Protein AF-A0A3D3F0Z9-F1 (afdb_monomer_lite)

Sequence (108 aa):
MKSVGEIMAIGRTFEETIQKGLRMVGLGMHGFVENKELQIENIDKALREPTDQRIFVVSKAFRKGYTVDQIHELTKIDKWFLEKLYNIIETAEALEKQAPGSLDFESG

Foldseek 3Di:
DPDPDADFADDPDPLRGQQVRQVPPPPPDNGLALRVPDDDPDLLVPLQDDDPCNSNSLSVCVVVPDDLVNSCVSHVDDSVVSVSSNVVSVVVVVVVPDDVPPDDPPPD

pLDDT: mean 91.51, std 8.81, range [50.34, 98.69]

Radius of gyration: 14.92 Å; chains: 1; bounding box: 33×29×43 Å

Secondary structure (DSSP, 8-state):
-----------SSHHHHHHHHHHHSSSS--SSS--TT---S-HHHHHHS--TTHHHHHHHHHHTT--HHHHHHHH---HHHHHHHHHHHHHHHHHHTSPTT-------

Structure (mmCIF, N/CA/C/O backbone):
data_AF-A0A3D3F0Z9-F1
#
_entry.id   AF-A0A3D3F0Z9-F1
#
loop_
_atom_site.group_PDB
_atom_site.id
_atom_site.type_symbol
_atom_site.label_atom_id
_atom_site.label_alt_id
_atom_site.label_comp_id
_atom_site.label_asym_id
_atom_site.label_entity_id
_atom_site.label_seq_id
_atom_site.pdbx_PDB_ins_code
_atom_site.Cartn_x
_atom_site.Cartn_y
_atom_site.Cartn_z
_atom_site.occupancy
_atom_site.B_iso_or_equiv
_atom_site.auth_seq_id
_atom_site.auth_comp_id
_atom_site.auth_asym_id
_atom_site.auth_atom_id
_atom_site.pdbx_PDB_model_num
ATOM 1 N N . MET A 1 1 ? -2.552 13.276 18.286 1.00 69.56 1 MET A N 1
ATOM 2 C CA . MET A 1 1 ? -1.663 12.967 17.144 1.00 69.56 1 MET A CA 1
ATOM 3 C C . MET A 1 1 ? -0.400 12.327 17.709 1.00 69.56 1 MET A C 1
ATOM 5 O O . MET A 1 1 ? 0.087 12.846 18.704 1.00 69.56 1 MET A O 1
ATOM 9 N N . LYS A 1 2 ? 0.056 11.182 17.176 1.00 88.56 2 LYS A N 1
ATOM 10 C CA . LYS A 1 2 ? 1.283 10.486 17.634 1.00 88.56 2 LYS A CA 1
ATOM 11 C C . LYS A 1 2 ? 2.453 10.587 16.638 1.00 88.56 2 LYS A C 1
ATOM 13 O O . LYS A 1 2 ? 3.538 10.117 16.950 1.00 88.56 2 LYS A O 1
ATOM 18 N N . SER A 1 3 ? 2.228 11.168 15.455 1.00 89.25 3 SER A N 1
ATOM 19 C CA . SER A 1 3 ? 3.285 11.357 14.458 1.00 89.25 3 SER A CA 1
ATOM 20 C C . SER A 1 3 ? 4.276 12.427 14.911 1.00 89.25 3 SER A C 1
ATOM 22 O O . SER A 1 3 ? 3.860 13.440 15.472 1.00 89.25 3 SER A O 1
ATOM 24 N N . VAL A 1 4 ? 5.562 12.204 14.640 1.00 91.50 4 VAL A N 1
ATOM 25 C CA . VAL A 1 4 ? 6.665 13.136 14.943 1.00 91.50 4 VAL A CA 1
ATOM 26 C C . VAL A 1 4 ? 7.182 13.877 13.705 1.00 91.50 4 VAL A C 1
ATOM 28 O O . VAL A 1 4 ? 8.040 14.745 13.827 1.00 91.50 4 VAL A O 1
ATOM 31 N N . GLY A 1 5 ? 6.666 13.551 12.518 1.00 91.00 5 GLY A N 1
ATOM 32 C CA . GLY A 1 5 ? 7.058 14.171 11.256 1.00 91.00 5 GLY A CA 1
ATOM 33 C C . GLY A 1 5 ? 6.203 13.694 10.086 1.00 91.00 5 GLY A C 1
ATOM 34 O O . GLY A 1 5 ? 5.314 12.854 10.241 1.00 91.00 5 GLY A O 1
ATOM 35 N N . GLU A 1 6 ? 6.480 14.240 8.909 1.00 93.94 6 GLU A N 1
ATOM 36 C CA . GLU A 1 6 ? 5.821 13.878 7.659 1.00 93.94 6 GLU A CA 1
ATOM 37 C C . GLU A 1 6 ? 6.816 13.924 6.498 1.00 93.94 6 GLU A C 1
ATOM 39 O O . GLU A 1 6 ? 7.866 14.563 6.579 1.00 93.94 6 GLU A O 1
ATOM 44 N N . ILE A 1 7 ? 6.484 13.216 5.422 1.00 94.38 7 ILE A N 1
ATOM 45 C CA . ILE A 1 7 ? 7.233 13.238 4.168 1.00 94.38 7 ILE A CA 1
ATOM 46 C C . ILE A 1 7 ? 6.308 13.684 3.045 1.00 94.38 7 ILE A C 1
ATOM 48 O O . ILE A 1 7 ? 5.088 13.550 3.135 1.00 94.38 7 ILE A O 1
ATOM 52 N N . MET A 1 8 ? 6.895 14.168 1.957 1.00 96.38 8 MET A N 1
ATOM 53 C CA . MET A 1 8 ? 6.171 14.467 0.730 1.00 96.38 8 MET A CA 1
ATOM 54 C C . MET A 1 8 ? 6.913 13.845 -0.448 1.00 96.38 8 MET A C 1
ATOM 56 O O . MET A 1 8 ? 8.130 13.972 -0.570 1.00 96.38 8 MET A O 1
ATOM 60 N N . ALA A 1 9 ? 6.172 13.168 -1.321 1.00 97.19 9 ALA A N 1
ATOM 61 C CA . ALA A 1 9 ? 6.674 12.633 -2.577 1.00 97.19 9 ALA A CA 1
ATOM 62 C C . ALA A 1 9 ? 5.954 13.303 -3.748 1.00 97.19 9 ALA A C 1
ATOM 64 O O . ALA A 1 9 ? 4.778 13.642 -3.649 1.00 97.19 9 ALA A O 1
ATOM 65 N N . ILE A 1 10 ? 6.660 13.461 -4.865 1.00 97.81 10 ILE A N 1
ATOM 66 C CA . ILE A 1 10 ? 6.117 13.991 -6.119 1.00 97.81 10 ILE A CA 1
ATOM 67 C C . ILE A 1 10 ? 6.349 12.947 -7.212 1.00 97.81 10 ILE A C 1
ATOM 69 O O . ILE A 1 10 ? 7.455 12.407 -7.318 1.00 97.81 10 ILE A O 1
ATOM 73 N N . GLY A 1 11 ? 5.325 12.688 -8.017 1.00 97.31 11 GLY A N 1
ATOM 74 C CA . GLY A 1 11 ? 5.352 11.790 -9.168 1.00 97.31 11 GLY A CA 1
ATOM 75 C C . GLY A 1 11 ? 4.224 12.131 -10.141 1.00 97.31 11 GLY A C 1
ATOM 76 O O . GLY A 1 11 ? 3.309 12.888 -9.811 1.00 97.31 11 GLY A O 1
ATOM 77 N N . ARG A 1 12 ? 4.297 11.593 -11.359 1.00 98.06 12 ARG A N 1
ATOM 78 C CA . ARG A 1 12 ? 3.268 11.770 -12.400 1.00 98.06 12 ARG A CA 1
ATOM 79 C C . ARG A 1 12 ? 2.116 10.778 -12.258 1.00 98.06 12 ARG A C 1
ATOM 81 O O . ARG A 1 12 ? 1.071 10.974 -12.870 1.00 98.06 12 ARG A O 1
ATOM 88 N N . THR A 1 13 ? 2.310 9.728 -11.462 1.00 97.88 13 THR A N 1
ATOM 89 C CA . THR A 1 13 ? 1.293 8.725 -11.127 1.00 97.88 13 THR A CA 1
ATOM 90 C C . THR A 1 13 ? 1.206 8.528 -9.616 1.00 97.88 13 THR A C 1
ATOM 92 O O . THR A 1 13 ? 2.128 8.876 -8.864 1.00 97.88 13 THR A O 1
ATOM 95 N N . PHE A 1 14 ? 0.085 7.970 -9.155 1.00 98.12 14 PHE A N 1
ATOM 96 C CA . PHE A 1 14 ? -0.083 7.634 -7.744 1.00 98.12 14 PHE A CA 1
ATOM 97 C C . PHE A 1 14 ? 0.898 6.535 -7.331 1.00 98.12 14 PHE A C 1
ATOM 99 O O . PHE A 1 14 ? 1.562 6.669 -6.306 1.00 98.12 14 PHE A O 1
ATOM 106 N N . GLU A 1 15 ? 1.034 5.49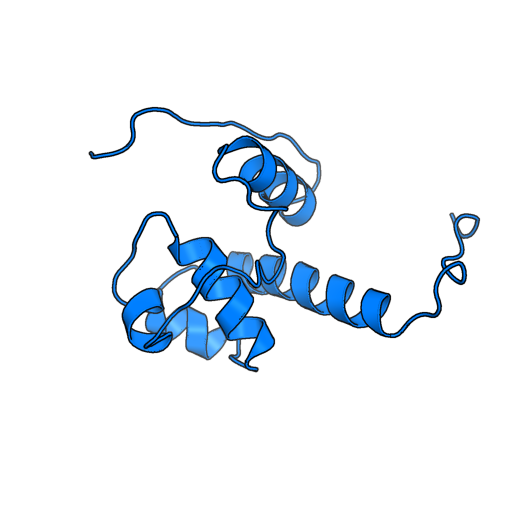5 -8.153 1.00 97.94 15 GLU A N 1
ATOM 107 C CA . GLU A 1 15 ? 1.899 4.340 -7.922 1.00 97.94 15 GLU A CA 1
ATOM 108 C C . GLU A 1 15 ? 3.370 4.760 -7.759 1.00 97.94 15 GLU A C 1
ATOM 110 O O . GLU A 1 15 ? 4.047 4.328 -6.825 1.00 97.94 15 GLU A O 1
ATOM 115 N N . GLU A 1 16 ? 3.856 5.676 -8.603 1.00 97.69 16 GLU A N 1
ATOM 116 C CA . GLU A 1 16 ? 5.189 6.273 -8.459 1.00 97.69 16 GLU A CA 1
ATOM 117 C C . GLU A 1 16 ? 5.324 7.025 -7.127 1.00 97.69 16 GLU A C 1
ATOM 119 O O . GLU A 1 16 ? 6.283 6.831 -6.370 1.00 97.69 16 GLU A O 1
ATOM 124 N N . THR A 1 17 ? 4.350 7.889 -6.836 1.00 97.44 17 THR A N 1
ATOM 125 C CA . THR A 1 17 ? 4.385 8.788 -5.681 1.00 97.44 17 THR A CA 1
ATOM 126 C C . THR A 1 17 ? 4.347 8.012 -4.368 1.00 97.44 17 THR A C 1
ATOM 128 O O . THR A 1 17 ? 5.167 8.268 -3.484 1.00 97.44 17 THR A O 1
ATOM 131 N N . ILE A 1 18 ? 3.454 7.026 -4.243 1.00 96.44 18 ILE A N 1
ATOM 132 C CA . ILE A 1 18 ? 3.302 6.238 -3.016 1.00 96.44 18 ILE A CA 1
ATOM 133 C C . ILE A 1 18 ? 4.534 5.371 -2.754 1.00 96.44 18 ILE A C 1
ATOM 135 O O . ILE A 1 18 ? 5.012 5.311 -1.622 1.00 96.44 18 ILE A O 1
ATOM 139 N N . GLN A 1 19 ? 5.121 4.771 -3.795 1.00 95.94 19 GLN A N 1
ATOM 140 C CA . GLN A 1 19 ? 6.346 3.987 -3.653 1.00 95.94 19 GLN A CA 1
ATOM 14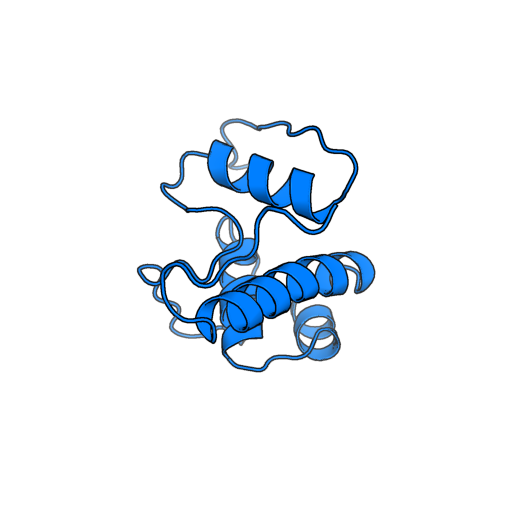1 C C . GLN A 1 19 ? 7.537 4.846 -3.212 1.00 95.94 19 GLN A C 1
ATOM 143 O O . GLN A 1 19 ? 8.302 4.428 -2.340 1.00 95.94 19 GLN A O 1
ATOM 148 N N . LYS A 1 20 ? 7.689 6.055 -3.770 1.00 95.50 20 LYS A N 1
ATOM 149 C CA . LYS A 1 20 ? 8.706 7.018 -3.313 1.00 95.50 20 LYS A CA 1
ATOM 150 C C . LYS A 1 20 ? 8.459 7.428 -1.865 1.00 95.50 20 LYS A C 1
ATOM 152 O O . LYS A 1 20 ? 9.386 7.373 -1.063 1.00 95.50 20 LYS A O 1
ATOM 157 N N . GLY A 1 21 ? 7.220 7.789 -1.532 1.00 95.38 21 GLY A N 1
ATOM 158 C CA . GLY A 1 21 ? 6.826 8.208 -0.188 1.00 95.38 21 GLY A CA 1
ATOM 159 C C . GLY A 1 21 ? 7.162 7.161 0.866 1.00 95.38 21 GLY A C 1
ATOM 160 O O . GLY A 1 21 ? 7.870 7.466 1.819 1.00 95.38 21 GLY A O 1
ATOM 161 N N . LEU A 1 22 ? 6.749 5.909 0.647 1.00 93.88 22 LEU A N 1
ATOM 162 C CA . LEU A 1 22 ? 6.980 4.806 1.585 1.00 93.88 22 LEU A CA 1
ATOM 163 C C . LEU A 1 22 ? 8.467 4.524 1.837 1.00 93.88 22 LEU A C 1
ATOM 165 O O . LEU A 1 22 ? 8.837 4.211 2.966 1.00 93.88 22 LEU A O 1
ATOM 169 N N . ARG A 1 23 ? 9.330 4.692 0.826 1.00 92.88 23 ARG A N 1
ATOM 170 C CA . ARG A 1 23 ? 10.789 4.565 0.995 1.00 92.88 23 ARG A CA 1
ATOM 171 C C . ARG A 1 23 ? 11.408 5.706 1.811 1.00 92.88 23 ARG A C 1
ATOM 173 O O . ARG A 1 23 ? 12.475 5.520 2.384 1.00 92.88 23 ARG A O 1
ATOM 180 N N . MET A 1 24 ? 10.754 6.867 1.888 1.00 92.69 24 MET A N 1
ATOM 181 C CA . MET A 1 24 ? 11.240 8.030 2.642 1.00 92.69 24 MET A CA 1
ATOM 182 C C . MET A 1 24 ? 10.812 8.036 4.116 1.00 92.69 24 MET A C 1
ATOM 184 O O . MET A 1 24 ? 11.389 8.785 4.895 1.00 92.69 24 MET A O 1
ATOM 188 N N . VAL A 1 25 ? 9.847 7.201 4.528 1.00 86.00 25 VAL A N 1
ATOM 189 C CA . VAL A 1 25 ? 9.311 7.193 5.912 1.00 86.00 25 VAL A CA 1
ATOM 190 C C . VAL A 1 25 ? 10.362 6.764 6.953 1.00 86.00 25 VAL A C 1
ATOM 192 O O . VAL A 1 25 ? 10.182 6.996 8.143 1.00 86.00 25 VAL A O 1
ATOM 195 N N . GLY A 1 26 ? 11.477 6.153 6.535 1.00 78.44 26 GLY A N 1
ATOM 196 C CA . GLY A 1 26 ? 12.575 5.791 7.441 1.00 78.44 26 GLY A CA 1
ATOM 197 C C . GLY A 1 26 ? 12.324 4.534 8.283 1.00 78.44 26 GLY A C 1
ATOM 198 O O . GLY A 1 26 ? 13.073 4.263 9.213 1.00 78.44 26 GLY A O 1
ATOM 199 N N . LEU A 1 27 ? 11.306 3.737 7.943 1.00 79.25 27 LEU A N 1
ATOM 200 C CA . LEU A 1 27 ? 10.949 2.492 8.641 1.00 79.25 27 LEU A CA 1
ATOM 201 C C . LEU A 1 27 ? 11.744 1.259 8.166 1.00 79.25 27 LEU A C 1
ATOM 203 O O . LEU A 1 27 ? 11.386 0.138 8.506 1.00 79.25 27 LEU A O 1
ATOM 207 N N . GLY A 1 28 ? 12.768 1.440 7.324 1.00 79.06 28 GLY A N 1
ATOM 208 C CA . GLY A 1 28 ? 13.509 0.330 6.703 1.00 79.06 28 GLY A CA 1
ATOM 209 C C . GLY A 1 28 ? 12.720 -0.444 5.635 1.00 79.06 28 GLY A C 1
ATOM 210 O O . GLY A 1 28 ? 13.194 -1.455 5.134 1.00 79.06 28 GLY A O 1
ATOM 211 N N . MET A 1 29 ? 11.528 0.032 5.266 1.00 82.69 29 MET A N 1
ATOM 212 C CA . MET A 1 29 ? 10.636 -0.639 4.319 1.00 82.69 29 MET A CA 1
ATOM 213 C C . MET A 1 29 ? 10.994 -0.284 2.873 1.00 82.69 29 MET A C 1
ATOM 215 O O . MET A 1 29 ? 11.230 0.880 2.540 1.00 82.69 29 MET A O 1
ATOM 219 N N . HIS A 1 30 ? 10.947 -1.264 1.972 1.00 86.56 30 HIS A N 1
ATOM 220 C CA . HIS A 1 30 ? 11.360 -1.094 0.571 1.00 86.56 30 HIS A CA 1
ATOM 221 C C . HIS A 1 30 ? 10.231 -0.599 -0.355 1.00 86.56 30 HIS A C 1
ATOM 223 O O . HIS A 1 30 ? 10.199 -0.900 -1.546 1.00 86.56 30 HIS A O 1
ATOM 229 N N . GLY A 1 31 ? 9.307 0.201 0.180 1.00 90.19 31 GLY A N 1
ATOM 230 C CA . GLY A 1 31 ? 8.111 0.668 -0.524 1.00 90.19 31 GLY A CA 1
ATOM 231 C C . GLY A 1 31 ? 6.894 -0.232 -0.290 1.00 90.19 31 GLY A C 1
ATOM 232 O O . GLY A 1 31 ? 6.799 -0.917 0.732 1.00 90.19 31 GLY A O 1
ATOM 233 N N . PHE A 1 32 ? 5.958 -0.229 -1.244 1.00 93.19 32 PHE A N 1
ATOM 234 C CA . PHE A 1 32 ? 4.764 -1.085 -1.217 1.00 93.19 32 PHE A CA 1
ATOM 235 C C . PHE A 1 32 ? 5.083 -2.484 -1.763 1.00 93.19 32 PHE A C 1
ATOM 237 O O . PHE A 1 32 ? 4.504 -2.961 -2.731 1.00 93.19 32 PHE A O 1
ATOM 244 N N . VAL A 1 33 ? 6.065 -3.123 -1.143 1.00 79.25 33 VAL A N 1
ATOM 245 C CA . VAL A 1 33 ? 6.457 -4.507 -1.409 1.00 79.25 33 VAL A CA 1
ATOM 246 C C . VAL A 1 33 ? 6.083 -5.342 -0.187 1.00 79.25 33 VAL A C 1
ATOM 248 O O . VAL A 1 33 ? 5.852 -4.797 0.895 1.00 79.25 33 VAL A O 1
ATOM 251 N N . GLU A 1 34 ? 5.932 -6.653 -0.334 1.00 76.94 34 GLU A N 1
ATOM 252 C CA . GLU A 1 34 ? 5.506 -7.550 0.749 1.00 76.94 34 GLU A CA 1
ATOM 253 C C . GLU A 1 34 ? 6.602 -7.717 1.821 1.00 76.94 34 GLU A C 1
ATOM 255 O O . GLU A 1 34 ? 7.155 -8.799 1.973 1.00 76.94 34 GLU A O 1
ATOM 260 N N . ASN A 1 35 ? 6.953 -6.646 2.548 1.00 79.19 35 ASN A N 1
ATOM 261 C CA . ASN A 1 35 ? 8.049 -6.580 3.522 1.00 79.19 35 ASN A CA 1
ATOM 262 C C . ASN A 1 35 ? 8.017 -7.803 4.464 1.00 79.19 35 ASN A C 1
ATOM 264 O O . ASN A 1 35 ? 7.231 -7.865 5.415 1.00 79.19 35 ASN A O 1
ATOM 268 N N . LYS A 1 36 ? 8.833 -8.820 4.145 1.00 76.50 36 LYS A N 1
ATOM 269 C CA . LYS A 1 36 ? 8.665 -10.198 4.642 1.00 76.50 36 LYS A CA 1
ATOM 270 C C . LYS A 1 36 ? 8.882 -10.308 6.147 1.00 76.50 36 LYS A C 1
ATOM 272 O O . LYS A 1 36 ? 8.256 -11.143 6.791 1.00 76.50 36 LYS A O 1
ATOM 277 N N . GLU A 1 37 ? 9.695 -9.414 6.694 1.00 80.06 37 GLU A N 1
ATOM 278 C CA . GLU A 1 37 ? 10.021 -9.338 8.117 1.00 80.06 37 GLU A CA 1
ATOM 279 C C . GLU A 1 37 ? 8.831 -8.912 8.986 1.00 80.06 37 GLU A C 1
ATOM 281 O O . GLU A 1 37 ? 8.770 -9.268 10.161 1.00 80.06 37 GLU A O 1
ATOM 286 N N . LEU A 1 38 ? 7.842 -8.217 8.413 1.00 82.44 38 LEU A N 1
ATOM 287 C CA . LEU A 1 38 ? 6.649 -7.805 9.143 1.00 82.44 38 LEU A CA 1
ATOM 288 C C . LEU A 1 38 ? 5.758 -9.026 9.440 1.00 82.44 38 LEU A C 1
ATOM 290 O O . LEU A 1 38 ? 5.102 -9.575 8.552 1.00 82.44 38 LEU A O 1
ATOM 294 N N . GLN A 1 39 ? 5.716 -9.457 10.698 1.00 85.88 39 GLN A N 1
ATOM 295 C CA . GLN A 1 39 ? 4.845 -10.544 11.149 1.00 85.88 39 GLN A CA 1
ATOM 296 C C . GLN A 1 39 ? 3.488 -9.984 11.580 1.00 85.88 39 GLN A C 1
ATOM 298 O O . GLN A 1 39 ? 3.419 -9.060 12.385 1.00 85.88 39 GLN A O 1
ATOM 303 N N . ILE A 1 40 ? 2.403 -10.536 11.032 1.00 87.62 40 ILE A N 1
ATOM 304 C CA . ILE A 1 40 ? 1.032 -10.114 11.343 1.00 87.62 40 ILE A CA 1
ATOM 305 C C . ILE A 1 40 ? 0.231 -11.356 11.711 1.00 87.62 40 ILE A C 1
ATOM 307 O O . ILE A 1 40 ? -0.066 -12.180 10.845 1.00 87.62 40 ILE A O 1
ATOM 311 N N . GLU A 1 41 ? -0.133 -11.472 12.986 1.00 88.12 41 GLU A N 1
ATOM 312 C CA . GLU A 1 41 ? -0.910 -12.607 13.496 1.00 88.12 41 GLU A CA 1
ATOM 313 C C . GLU A 1 41 ? -2.327 -12.644 12.910 1.00 88.12 41 GLU A C 1
ATOM 315 O O . GLU A 1 41 ? -2.808 -13.698 12.501 1.00 88.12 41 GLU A O 1
ATOM 320 N N . ASN A 1 42 ? -2.992 -11.486 12.831 1.00 94.56 42 ASN A N 1
ATOM 321 C CA . ASN A 1 42 ? -4.359 -11.366 12.329 1.00 94.56 42 ASN A CA 1
ATOM 322 C C . ASN A 1 42 ? -4.495 -10.175 11.367 1.00 94.56 42 ASN A C 1
ATOM 324 O O . ASN A 1 42 ? -4.557 -9.020 11.792 1.00 94.56 42 ASN A O 1
ATOM 328 N N . ILE A 1 43 ? -4.545 -10.474 10.066 1.00 95.44 43 ILE A N 1
ATOM 329 C CA . ILE A 1 43 ? -4.626 -9.468 8.996 1.00 95.44 43 ILE A CA 1
ATOM 330 C C . ILE A 1 43 ? -5.949 -8.706 9.049 1.00 95.44 43 ILE A C 1
ATOM 332 O O . ILE A 1 43 ? -5.926 -7.482 8.999 1.00 95.44 43 ILE A O 1
ATOM 336 N N . ASP A 1 44 ? -7.085 -9.384 9.218 1.00 97.06 44 ASP A N 1
ATOM 337 C CA . ASP A 1 44 ? -8.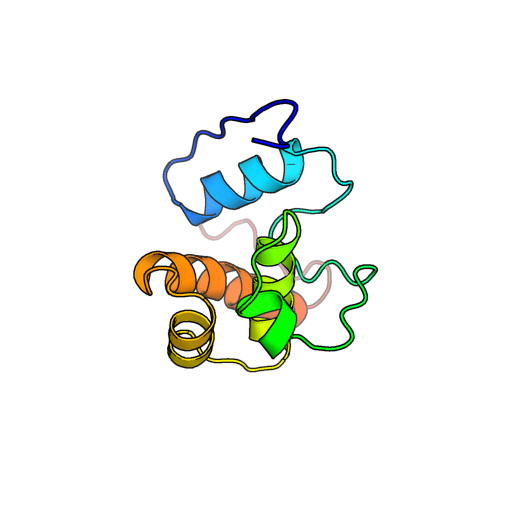399 -8.732 9.270 1.00 97.06 44 ASP A CA 1
ATOM 338 C C . ASP A 1 44 ? -8.478 -7.707 10.400 1.00 97.06 44 ASP A C 1
ATOM 340 O O . ASP A 1 44 ? -8.940 -6.581 10.196 1.00 97.06 44 ASP A O 1
ATOM 344 N N . LYS A 1 45 ? -7.989 -8.079 11.589 1.00 96.81 45 LYS A N 1
ATOM 345 C CA . LYS A 1 45 ? -7.917 -7.166 12.732 1.00 96.81 45 LYS A CA 1
ATOM 346 C C . LYS A 1 45 ? -7.007 -5.980 12.420 1.00 96.81 45 LYS A C 1
ATOM 348 O O . LYS A 1 45 ? -7.425 -4.846 12.614 1.00 96.81 45 LYS A O 1
ATOM 353 N N . ALA A 1 46 ? -5.810 -6.226 11.889 1.00 96.38 46 ALA A N 1
ATOM 354 C CA . ALA A 1 46 ? -4.855 -5.171 11.547 1.00 96.38 46 ALA A CA 1
ATOM 355 C C . ALA A 1 46 ? -5.342 -4.248 10.407 1.00 96.38 46 ALA A C 1
ATOM 357 O O . ALA A 1 46 ? -4.960 -3.080 10.338 1.00 96.38 46 ALA A O 1
ATOM 358 N N . LEU A 1 47 ? -6.212 -4.740 9.518 1.00 97.44 47 LEU A N 1
ATOM 359 C CA . LEU A 1 47 ? -6.884 -3.923 8.508 1.00 97.44 47 LEU A CA 1
ATOM 360 C C . LEU A 1 47 ? -8.006 -3.073 9.121 1.00 97.44 47 LEU A C 1
ATOM 362 O O . LEU A 1 47 ? -8.135 -1.905 8.748 1.00 97.44 47 LEU A O 1
ATOM 366 N N . ARG A 1 48 ? -8.784 -3.614 10.070 1.00 97.50 48 ARG A N 1
ATOM 367 C CA . ARG A 1 48 ? -9.871 -2.892 10.764 1.00 97.50 48 ARG A CA 1
ATOM 368 C C . ARG A 1 48 ? -9.372 -1.862 11.775 1.00 97.50 48 ARG A C 1
ATOM 370 O O . ARG A 1 48 ? -9.966 -0.794 11.885 1.00 97.50 48 ARG A O 1
ATOM 377 N N . GLU A 1 49 ? -8.300 -2.172 12.495 1.00 95.88 49 GLU A N 1
ATOM 378 C CA . GLU A 1 49 ? -7.711 -1.336 13.545 1.00 95.88 49 GLU A CA 1
ATOM 379 C C . GLU A 1 49 ? -6.464 -0.621 12.993 1.00 95.88 49 GLU A C 1
ATOM 381 O O . GLU A 1 49 ? -5.375 -1.197 12.988 1.00 95.88 49 GLU A O 1
ATOM 386 N N . PRO A 1 50 ? -6.592 0.618 12.474 1.00 93.69 50 PRO A N 1
ATOM 387 C CA . PRO A 1 50 ? -5.502 1.280 11.768 1.00 93.69 50 PRO A CA 1
ATOM 388 C C . PRO A 1 50 ? -4.318 1.601 12.691 1.00 93.69 50 PRO A C 1
ATOM 390 O O . PRO A 1 50 ? -4.458 2.321 13.680 1.00 93.69 50 PRO A O 1
ATOM 393 N N . T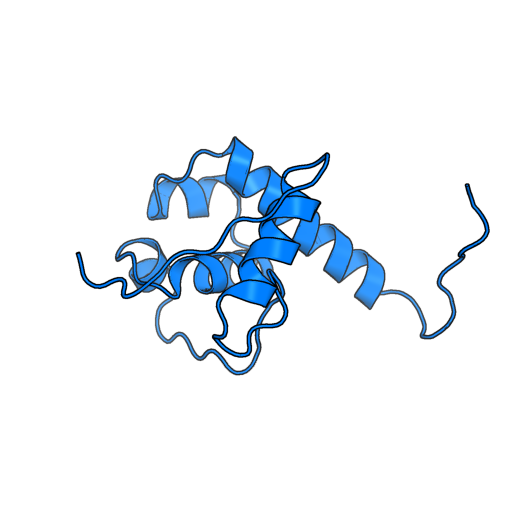HR A 1 51 ? -3.132 1.137 12.297 1.00 92.69 51 THR A N 1
ATOM 394 C CA . THR A 1 51 ? -1.832 1.533 12.859 1.00 92.69 51 THR A CA 1
ATOM 395 C C . THR A 1 51 ? -0.974 2.231 11.798 1.00 92.69 51 THR A C 1
ATOM 397 O O . THR A 1 51 ? -1.331 2.285 10.619 1.00 92.69 51 THR A O 1
ATOM 400 N N . ASP A 1 52 ? 0.184 2.746 12.199 1.00 90.00 52 ASP A N 1
ATOM 401 C CA . ASP A 1 52 ? 1.226 3.269 11.304 1.00 90.00 52 ASP A CA 1
ATOM 402 C C . ASP A 1 52 ? 1.751 2.222 10.302 1.00 90.00 52 ASP A C 1
ATOM 404 O O . ASP A 1 52 ? 2.249 2.573 9.234 1.00 90.00 52 ASP A O 1
ATOM 408 N N . GLN A 1 53 ? 1.562 0.932 10.590 1.00 90.25 53 GLN A N 1
ATOM 409 C CA . GLN A 1 53 ? 1.947 -0.168 9.707 1.00 90.25 53 GLN A CA 1
ATOM 410 C C . GLN A 1 53 ? 0.843 -0.608 8.734 1.00 90.25 53 GLN A C 1
ATOM 412 O O . GLN A 1 53 ? 1.102 -1.446 7.869 1.00 90.25 53 GLN A O 1
ATOM 417 N N . ARG A 1 54 ? -0.381 -0.060 8.831 1.00 94.69 54 ARG A N 1
ATOM 418 C CA . ARG A 1 54 ? -1.565 -0.537 8.084 1.00 94.69 54 ARG A CA 1
ATOM 419 C C . ARG A 1 54 ? -1.332 -0.638 6.578 1.00 94.69 54 ARG A C 1
ATOM 421 O O . ARG A 1 54 ? -1.790 -1.587 5.955 1.00 94.69 54 ARG A O 1
ATOM 428 N N . ILE A 1 55 ? -0.595 0.300 5.986 1.00 94.69 55 ILE A N 1
ATOM 429 C CA . ILE A 1 55 ? -0.293 0.266 4.549 1.00 94.69 55 ILE A CA 1
ATOM 430 C C . ILE A 1 55 ? 0.489 -0.999 4.149 1.00 94.69 55 ILE A C 1
ATOM 432 O O . ILE A 1 55 ? 0.227 -1.582 3.105 1.00 94.69 55 ILE A O 1
ATOM 436 N N . PHE A 1 56 ? 1.378 -1.499 5.004 1.00 93.31 56 PHE A N 1
ATOM 437 C CA . PHE A 1 56 ? 2.119 -2.742 4.762 1.00 93.31 56 PHE A CA 1
ATOM 438 C C . PHE A 1 56 ? 1.286 -3.994 5.076 1.00 93.31 56 PHE A C 1
ATOM 440 O O . PHE A 1 56 ? 1.513 -5.059 4.505 1.00 93.31 56 PHE A O 1
ATOM 447 N N . VAL A 1 57 ? 0.284 -3.873 5.951 1.00 95.25 57 VAL A N 1
ATOM 448 C CA . VAL A 1 57 ? -0.736 -4.917 6.143 1.00 95.25 57 VAL A CA 1
ATOM 449 C C . VAL A 1 57 ? -1.542 -5.098 4.853 1.00 95.25 57 VAL A C 1
ATOM 451 O O . VAL A 1 57 ? -1.796 -6.230 4.453 1.00 95.25 57 VAL A O 1
ATOM 454 N N . VAL A 1 58 ? -1.895 -4.000 4.173 1.00 97.12 58 VAL A N 1
ATOM 455 C CA . VAL A 1 58 ? -2.619 -4.037 2.890 1.00 97.12 58 VAL A CA 1
ATOM 456 C C . VAL A 1 58 ? -1.812 -4.782 1.820 1.00 97.12 58 VAL A C 1
ATOM 458 O O . VAL A 1 58 ? -2.374 -5.645 1.149 1.00 97.12 58 VAL A O 1
ATOM 461 N N . SER A 1 59 ? -0.501 -4.534 1.691 1.00 95.44 59 SER A N 1
ATOM 462 C CA . SER A 1 59 ? 0.325 -5.268 0.713 1.00 95.44 59 SER A CA 1
ATOM 463 C C . SER A 1 59 ? 0.369 -6.775 0.998 1.00 95.44 59 SER A C 1
ATOM 465 O O . SER A 1 59 ? 0.242 -7.579 0.074 1.00 95.44 59 SER A O 1
ATOM 467 N N . LYS A 1 60 ? 0.457 -7.177 2.274 1.00 94.31 60 LYS A N 1
ATOM 468 C CA . LYS A 1 60 ? 0.360 -8.591 2.681 1.00 94.31 60 LYS A CA 1
ATOM 469 C C . LYS A 1 60 ? -1.018 -9.193 2.427 1.00 94.31 60 LYS A C 1
ATOM 471 O O . LYS A 1 60 ? -1.096 -10.354 2.040 1.00 94.31 60 LYS A O 1
ATOM 476 N N . ALA A 1 61 ? -2.095 -8.439 2.637 1.00 96.44 61 ALA A N 1
ATOM 477 C CA . ALA A 1 61 ? -3.449 -8.911 2.363 1.00 96.44 61 ALA A CA 1
ATOM 478 C C . ALA A 1 61 ? -3.625 -9.240 0.874 1.00 96.44 61 ALA A C 1
ATOM 480 O O . ALA A 1 61 ? -4.077 -10.337 0.547 1.00 96.44 61 ALA A O 1
ATOM 481 N N . PHE A 1 62 ? -3.177 -8.353 -0.021 1.00 97.25 62 PHE A N 1
ATOM 482 C CA . PHE A 1 62 ? -3.194 -8.617 -1.463 1.00 97.25 62 PHE A CA 1
ATOM 483 C C . PHE A 1 62 ? -2.402 -9.876 -1.835 1.00 97.25 62 PHE A C 1
ATOM 485 O O . PHE A 1 62 ? -2.930 -10.738 -2.530 1.00 97.25 62 PHE A O 1
ATOM 492 N N . ARG A 1 63 ? -1.186 -10.050 -1.299 1.00 93.62 63 ARG A N 1
ATOM 493 C CA . ARG A 1 63 ? -0.362 -11.255 -1.533 1.00 93.62 63 ARG A CA 1
ATOM 494 C C . ARG A 1 63 ? -0.972 -12.542 -0.972 1.00 93.62 63 ARG A C 1
ATOM 496 O O . ARG A 1 63 ? -0.679 -13.627 -1.462 1.00 93.62 63 ARG A O 1
ATOM 503 N N . LYS A 1 64 ? -1.855 -12.438 0.027 1.00 94.06 64 LYS A N 1
ATOM 504 C CA . LYS A 1 64 ? -2.678 -13.557 0.517 1.00 94.06 64 LYS A CA 1
ATOM 505 C C . LYS A 1 64 ? -3.982 -13.757 -0.266 1.00 94.06 64 LYS A C 1
ATOM 507 O O . LYS A 1 64 ? -4.808 -14.565 0.150 1.00 94.06 64 LYS A O 1
ATOM 512 N N . GLY A 1 65 ? -4.175 -13.047 -1.377 1.00 96.06 65 GLY A N 1
ATOM 513 C CA . GLY A 1 65 ? -5.323 -13.205 -2.270 1.00 96.06 65 GLY A CA 1
ATOM 514 C C . GLY A 1 65 ? -6.568 -12.417 -1.865 1.00 96.06 65 GLY A C 1
ATOM 515 O O . GLY A 1 65 ? -7.655 -12.723 -2.350 1.00 96.06 65 GLY A O 1
ATOM 516 N N . TYR A 1 66 ? -6.451 -11.421 -0.980 1.00 98.25 66 TYR A N 1
ATOM 517 C CA . TYR A 1 66 ? -7.582 -10.543 -0.678 1.00 98.25 66 TYR A CA 1
ATOM 518 C C . TYR A 1 66 ? -7.894 -9.668 -1.891 1.00 98.25 66 TYR A C 1
ATOM 520 O O . TYR A 1 66 ? -7.000 -9.104 -2.518 1.00 98.25 66 TYR A O 1
ATOM 528 N N . THR A 1 67 ? -9.180 -9.508 -2.172 1.00 98.44 67 THR A N 1
ATOM 529 C CA . THR A 1 67 ? -9.674 -8.603 -3.212 1.00 98.44 67 THR A CA 1
ATOM 530 C C . THR A 1 67 ? -9.695 -7.152 -2.731 1.00 98.44 67 THR A C 1
ATOM 532 O O . THR A 1 67 ? -9.759 -6.868 -1.527 1.00 98.44 67 THR A O 1
ATOM 535 N N . VAL A 1 68 ? -9.721 -6.220 -3.688 1.00 98.62 68 VAL A N 1
ATOM 536 C CA . VAL A 1 68 ? -9.944 -4.789 -3.429 1.00 98.62 68 VAL A CA 1
ATOM 537 C C . VAL A 1 68 ? -11.218 -4.566 -2.613 1.00 98.62 68 VAL A C 1
ATOM 539 O O . VAL A 1 68 ? -11.197 -3.800 -1.652 1.00 98.62 68 VAL A O 1
ATOM 542 N N . ASP A 1 69 ? -12.300 -5.282 -2.922 1.00 98.69 69 ASP A N 1
ATOM 543 C CA . ASP A 1 69 ? -13.572 -5.168 -2.205 1.00 98.69 69 ASP A CA 1
ATOM 544 C C . ASP A 1 69 ? -13.476 -5.620 -0.745 1.00 98.69 69 ASP A C 1
ATOM 546 O O . ASP A 1 69 ? -13.973 -4.933 0.149 1.00 98.69 69 ASP A O 1
ATOM 550 N N . GLN A 1 70 ? -12.800 -6.741 -0.477 1.00 98.56 70 GLN A N 1
ATOM 551 C CA . GLN A 1 70 ? -12.596 -7.223 0.892 1.00 98.56 70 GLN A CA 1
ATOM 552 C C . GLN A 1 70 ? -11.768 -6.231 1.713 1.00 98.56 70 GLN A C 1
ATOM 554 O O . GLN A 1 70 ? -12.123 -5.916 2.850 1.00 98.56 70 GLN A O 1
ATOM 559 N N . ILE A 1 71 ? -10.682 -5.701 1.142 1.00 98.56 71 ILE A N 1
ATOM 560 C CA . ILE A 1 71 ? -9.842 -4.718 1.835 1.00 98.56 71 ILE A CA 1
ATOM 561 C C . ILE A 1 71 ? -10.598 -3.403 2.016 1.00 98.56 71 ILE A C 1
ATOM 563 O O . ILE A 1 71 ? -10.521 -2.815 3.095 1.00 98.56 71 ILE A O 1
ATOM 567 N N . HIS A 1 72 ? -11.359 -2.951 1.019 1.00 98.62 72 HIS A N 1
ATOM 568 C CA . HIS A 1 72 ? -12.236 -1.791 1.155 1.00 98.62 72 HIS A CA 1
ATOM 569 C C . HIS A 1 72 ? -13.204 -1.986 2.318 1.00 98.62 72 HIS A C 1
ATOM 571 O O . HIS A 1 72 ? -13.352 -1.093 3.146 1.00 98.62 72 HIS A O 1
ATOM 577 N N . GLU A 1 73 ? -13.809 -3.163 2.446 1.00 98.62 73 GLU A N 1
ATOM 578 C CA . GLU A 1 73 ? -14.806 -3.378 3.485 1.00 98.62 73 GLU A CA 1
ATOM 579 C C . GLU A 1 73 ? -14.211 -3.406 4.894 1.00 98.62 73 GLU A C 1
ATOM 581 O O . GLU A 1 73 ? -14.804 -2.875 5.835 1.00 98.62 73 GLU A O 1
ATOM 586 N N . LEU A 1 74 ? -12.996 -3.937 5.031 1.00 98.31 74 LEU A N 1
ATOM 587 C CA . LEU A 1 74 ? -12.257 -3.930 6.290 1.00 98.31 74 LEU A CA 1
ATOM 588 C C . LEU A 1 74 ? -11.683 -2.552 6.629 1.00 98.31 74 LEU A C 1
ATOM 590 O O . LEU A 1 74 ? -11.578 -2.213 7.808 1.00 98.31 74 LEU A O 1
ATOM 5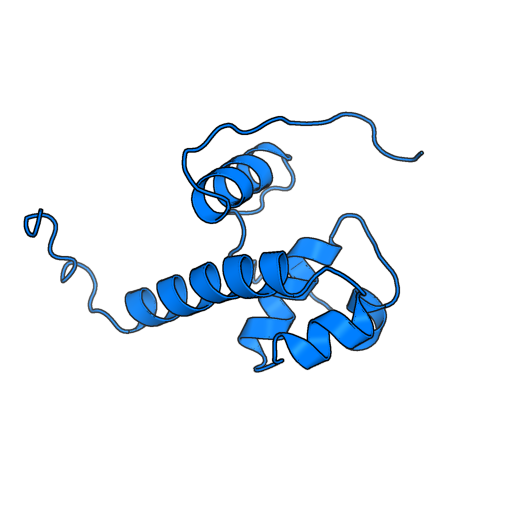94 N N . THR A 1 75 ? -11.281 -1.772 5.619 1.00 98.31 75 THR A N 1
ATOM 595 C CA . THR A 1 75 ? -10.467 -0.570 5.840 1.00 98.31 75 THR A CA 1
ATOM 596 C C . THR A 1 75 ? -11.179 0.758 5.632 1.00 98.31 75 THR A C 1
ATOM 598 O O . THR A 1 75 ? -10.754 1.769 6.204 1.00 98.31 75 THR A O 1
ATOM 601 N N . LYS A 1 76 ? -12.220 0.742 4.798 1.00 98.38 76 LYS A N 1
ATOM 602 C CA . LYS A 1 76 ? -12.920 1.888 4.206 1.00 98.38 76 LYS A CA 1
ATOM 603 C C . LYS A 1 76 ? -12.024 2.814 3.371 1.00 98.38 76 LYS A C 1
ATOM 605 O O . LYS A 1 76 ? -12.426 3.930 3.058 1.00 98.38 76 LYS A O 1
ATOM 610 N N . ILE A 1 77 ? -10.828 2.359 2.980 1.00 98.50 77 ILE A N 1
ATOM 611 C CA . ILE A 1 77 ? -9.986 3.052 1.993 1.00 98.50 77 ILE A CA 1
ATOM 612 C C . ILE A 1 77 ? -10.700 2.985 0.647 1.00 98.50 77 ILE A C 1
ATOM 614 O O . ILE A 1 77 ? -11.153 1.912 0.251 1.00 98.50 77 ILE A O 1
ATOM 618 N N . ASP A 1 78 ? -10.818 4.118 -0.044 1.00 98.69 78 ASP A N 1
ATOM 619 C CA . ASP A 1 78 ? -11.498 4.171 -1.336 1.00 98.69 78 ASP A CA 1
ATOM 620 C C . ASP A 1 78 ? -10.889 3.173 -2.331 1.00 98.69 78 ASP A C 1
ATOM 622 O O . ASP A 1 78 ? -9.664 3.004 -2.406 1.00 98.69 78 ASP A O 1
ATOM 626 N N . LYS A 1 79 ? -11.764 2.504 -3.087 1.00 98.62 79 LYS A N 1
ATOM 627 C CA . LYS A 1 79 ? -11.368 1.447 -4.018 1.00 98.62 79 LYS A CA 1
ATOM 628 C C . LYS A 1 79 ? -10.378 1.957 -5.053 1.00 98.62 79 LYS A C 1
ATOM 630 O O . LYS A 1 79 ? -9.453 1.230 -5.379 1.00 98.62 79 LYS A O 1
ATOM 635 N N . TRP A 1 80 ? -10.485 3.210 -5.493 1.00 98.69 80 TRP A N 1
ATOM 636 C CA . TRP A 1 80 ? -9.541 3.793 -6.441 1.00 98.69 80 TRP A CA 1
ATOM 637 C C . TRP A 1 80 ? -8.093 3.700 -5.947 1.00 98.69 80 TRP A C 1
ATOM 639 O O . TRP A 1 80 ? -7.220 3.290 -6.705 1.00 98.69 80 TRP A O 1
ATOM 649 N N . PHE A 1 81 ? -7.821 4.001 -4.671 1.00 98.69 81 PHE A N 1
ATOM 650 C CA . PHE A 1 81 ? -6.466 3.861 -4.122 1.00 98.69 81 PHE A CA 1
ATOM 651 C C . PHE A 1 81 ? -6.042 2.397 -4.021 1.00 98.69 81 PHE A C 1
ATOM 653 O O . PHE A 1 81 ? -4.888 2.072 -4.292 1.00 98.69 81 PHE A O 1
ATOM 660 N N . LEU A 1 82 ? -6.963 1.518 -3.628 1.00 98.69 82 LEU A N 1
ATOM 661 C CA . LEU A 1 82 ? -6.689 0.091 -3.486 1.00 98.69 82 LEU A CA 1
ATOM 662 C C . LEU A 1 82 ? -6.378 -0.570 -4.831 1.00 98.69 82 LEU A C 1
ATOM 664 O O . LEU A 1 82 ? -5.430 -1.340 -4.889 1.00 98.69 82 LEU A O 1
ATOM 668 N N . GLU A 1 83 ? -7.085 -0.211 -5.903 1.00 98.56 83 GLU A N 1
ATOM 669 C CA . GLU A 1 83 ? -6.777 -0.645 -7.274 1.00 98.56 83 GLU A CA 1
ATOM 670 C C . GLU A 1 83 ? -5.360 -0.214 -7.677 1.00 98.56 83 GLU A C 1
ATOM 672 O O . GLU A 1 83 ? -4.567 -1.006 -8.175 1.00 98.56 83 GLU A O 1
ATOM 677 N N . LYS A 1 84 ? -4.977 1.036 -7.382 1.00 98.50 84 LYS A N 1
ATOM 678 C CA . LYS A 1 84 ? -3.623 1.531 -7.682 1.00 98.50 84 LYS A CA 1
ATOM 679 C C . LYS A 1 84 ? -2.537 0.803 -6.894 1.00 98.50 84 LYS A C 1
ATOM 681 O O . LYS A 1 84 ? -1.457 0.542 -7.418 1.00 98.50 84 LYS A O 1
ATOM 686 N N . LEU A 1 85 ? -2.812 0.463 -5.638 1.00 98.25 85 LEU A N 1
ATOM 687 C CA . LEU A 1 85 ? -1.920 -0.366 -4.829 1.00 98.25 85 LEU A CA 1
ATOM 688 C C . LEU A 1 85 ? -1.865 -1.810 -5.341 1.00 98.25 85 LEU A C 1
ATOM 690 O O . LEU A 1 85 ? -0.792 -2.410 -5.337 1.00 98.25 85 LEU A O 1
ATOM 694 N N . TYR A 1 86 ? -2.988 -2.350 -5.811 1.00 97.94 86 TYR A N 1
ATOM 695 C CA . TYR A 1 86 ? -3.058 -3.691 -6.379 1.00 97.94 86 TYR A CA 1
ATOM 696 C C . TYR A 1 86 ? -2.246 -3.802 -7.674 1.00 97.94 86 TYR A C 1
ATOM 698 O O . TYR A 1 86 ? -1.448 -4.727 -7.793 1.00 97.94 86 TYR A O 1
ATOM 706 N N . ASN A 1 87 ? -2.291 -2.790 -8.550 1.00 97.94 87 ASN A N 1
ATOM 707 C CA . ASN A 1 87 ? -1.432 -2.712 -9.742 1.00 97.94 87 ASN A CA 1
ATOM 708 C C . ASN A 1 87 ? 0.063 -2.872 -9.407 1.00 97.94 87 ASN A C 1
ATOM 710 O O . ASN A 1 87 ? 0.818 -3.483 -10.167 1.00 97.94 87 ASN A O 1
ATOM 714 N N . ILE A 1 88 ? 0.516 -2.320 -8.271 1.00 97.19 88 ILE A N 1
ATOM 715 C CA . ILE A 1 88 ? 1.910 -2.464 -7.819 1.00 97.19 88 ILE A CA 1
ATOM 716 C C . ILE A 1 88 ? 2.211 -3.928 -7.469 1.00 97.19 88 ILE A C 1
ATOM 718 O O . ILE A 1 88 ? 3.290 -4.422 -7.802 1.00 97.19 88 ILE A O 1
ATOM 722 N N . ILE A 1 89 ? 1.269 -4.626 -6.826 1.00 95.75 89 ILE A N 1
ATOM 723 C CA . ILE A 1 89 ? 1.398 -6.052 -6.497 1.00 95.75 89 ILE A CA 1
ATOM 724 C C . ILE A 1 89 ? 1.425 -6.899 -7.766 1.00 95.75 89 ILE A C 1
ATOM 726 O O . ILE A 1 89 ? 2.351 -7.690 -7.922 1.00 95.75 89 ILE A O 1
ATOM 730 N N . GLU A 1 90 ? 0.492 -6.685 -8.695 1.00 95.69 90 GLU A N 1
ATOM 731 C CA . GLU A 1 90 ? 0.455 -7.413 -9.969 1.00 95.69 90 GLU A CA 1
ATOM 732 C C . GLU A 1 90 ? 1.736 -7.201 -10.782 1.00 95.69 90 GLU A C 1
ATOM 734 O O . GLU A 1 90 ? 2.305 -8.154 -11.315 1.00 95.69 90 GLU A O 1
ATOM 739 N N . THR A 1 91 ? 2.243 -5.963 -10.822 1.00 94.69 91 THR A N 1
ATOM 740 C CA . THR A 1 91 ? 3.523 -5.649 -11.474 1.00 94.69 91 THR A CA 1
ATOM 741 C C . THR A 1 91 ? 4.667 -6.425 -10.822 1.00 94.69 91 THR A C 1
ATOM 743 O O . THR A 1 91 ? 5.483 -7.026 -11.520 1.00 94.69 91 THR A O 1
ATOM 746 N N . ALA A 1 92 ? 4.731 -6.449 -9.488 1.00 93.38 92 ALA A N 1
ATOM 747 C CA . ALA A 1 92 ? 5.762 -7.192 -8.771 1.00 93.38 92 ALA A CA 1
ATOM 748 C C . ALA A 1 92 ? 5.677 -8.704 -9.049 1.00 93.38 92 ALA A C 1
ATOM 750 O O . ALA A 1 92 ? 6.693 -9.328 -9.337 1.00 93.38 92 ALA A O 1
ATOM 751 N N . GLU A 1 93 ? 4.477 -9.284 -9.038 1.00 92.62 93 GLU A N 1
ATOM 752 C CA . GLU A 1 93 ? 4.262 -10.703 -9.349 1.00 92.62 93 GLU A CA 1
ATOM 753 C C . GLU A 1 93 ? 4.602 -11.051 -10.803 1.00 92.62 93 GLU A C 1
ATOM 755 O O . GLU A 1 93 ? 5.126 -12.132 -11.079 1.00 92.62 93 GLU A O 1
ATOM 760 N N . ALA A 1 94 ? 4.321 -10.150 -11.748 1.00 92.19 94 ALA A N 1
ATOM 761 C CA . ALA A 1 94 ? 4.707 -10.322 -13.144 1.00 92.19 94 ALA A CA 1
ATOM 762 C C . ALA A 1 94 ? 6.235 -10.340 -13.304 1.00 92.19 94 ALA A C 1
ATOM 764 O O . ALA A 1 94 ? 6.756 -11.184 -14.032 1.00 92.19 94 ALA A O 1
ATOM 765 N N . LEU A 1 95 ? 6.948 -9.458 -12.594 1.00 91.06 95 LEU A N 1
ATOM 766 C CA . LEU A 1 95 ? 8.414 -9.408 -12.592 1.00 91.06 95 LEU A CA 1
ATOM 767 C C . LEU A 1 95 ? 9.038 -10.634 -11.909 1.00 91.06 95 LEU A C 1
ATOM 769 O O . LEU A 1 95 ? 10.026 -11.166 -12.403 1.00 91.06 95 LEU A O 1
ATOM 773 N N . GLU A 1 96 ? 8.452 -11.126 -10.816 1.00 90.31 96 GLU A N 1
ATOM 774 C CA . GLU A 1 96 ? 8.934 -12.314 -10.090 1.00 90.31 96 GLU A CA 1
ATOM 775 C C . GLU A 1 96 ? 8.877 -13.607 -10.922 1.00 90.31 96 GLU A C 1
ATOM 777 O O . GLU A 1 96 ? 9.630 -14.544 -10.658 1.00 90.31 96 GLU A O 1
ATOM 782 N N . LYS A 1 97 ? 8.004 -13.666 -11.935 1.00 90.50 97 LYS A N 1
ATOM 783 C CA . LYS A 1 97 ? 7.899 -14.803 -12.869 1.00 90.50 97 LYS A CA 1
ATOM 784 C C . LYS A 1 97 ? 8.959 -14.778 -13.973 1.00 90.50 97 LYS A C 1
ATOM 786 O O . LYS A 1 97 ? 9.095 -15.765 -14.695 1.00 90.50 97 LYS A O 1
ATOM 791 N N . GLN A 1 98 ? 9.674 -13.669 -14.139 1.00 89.56 98 GLN A N 1
ATOM 792 C CA . GLN A 1 98 ? 10.705 -13.530 -15.161 1.00 89.56 98 GLN A CA 1
ATOM 793 C C . GLN A 1 98 ? 12.052 -14.074 -14.679 1.00 89.56 98 GLN A C 1
ATOM 795 O O . GLN A 1 98 ? 12.353 -14.095 -13.485 1.00 89.56 98 GLN A O 1
ATOM 800 N N . ALA A 1 99 ? 12.883 -14.521 -15.621 1.00 86.19 99 ALA A N 1
ATOM 801 C CA . ALA A 1 99 ? 14.226 -14.973 -15.295 1.00 86.19 99 ALA A CA 1
ATOM 802 C C . ALA A 1 99 ? 15.129 -13.768 -14.961 1.00 86.19 99 ALA A C 1
ATOM 804 O O . ALA A 1 99 ? 14.997 -12.701 -15.567 1.00 86.19 99 ALA A O 1
ATOM 805 N N . PRO A 1 100 ? 16.096 -13.909 -14.039 1.00 82.94 100 PRO A N 1
ATOM 806 C CA . PRO A 1 100 ? 17.083 -12.862 -13.804 1.00 82.94 100 PRO A CA 1
ATOM 807 C C . PRO A 1 100 ? 17.792 -12.472 -15.111 1.00 82.94 100 PRO A C 1
ATOM 809 O O . PRO A 1 100 ? 18.352 -13.326 -15.794 1.00 82.94 100 PRO A O 1
ATOM 812 N N . GLY A 1 101 ? 17.757 -11.184 -15.463 1.00 81.44 101 GLY A N 1
ATOM 813 C CA . GLY A 1 101 ? 18.369 -10.659 -16.690 1.00 81.44 101 GLY A CA 1
ATOM 814 C C . GLY A 1 101 ? 17.508 -10.755 -17.955 1.00 81.44 101 GLY A C 1
ATOM 815 O O . GLY A 1 101 ? 17.966 -10.319 -19.003 1.00 81.44 101 GLY A O 1
ATOM 816 N N . SER A 1 102 ? 16.274 -11.269 -17.879 1.00 84.56 102 SER A N 1
ATOM 817 C CA . SER A 1 102 ? 15.349 -11.302 -19.026 1.00 84.56 102 SER A CA 1
ATOM 818 C C . SER A 1 102 ? 14.490 -10.043 -19.172 1.00 84.56 102 SER A C 1
ATOM 820 O O . SER A 1 102 ? 13.561 -10.038 -19.976 1.00 84.56 102 SER A O 1
ATOM 822 N N . LEU A 1 103 ? 14.747 -9.008 -18.368 1.00 83.00 103 LEU A N 1
ATOM 823 C CA . LEU A 1 103 ? 14.064 -7.727 -18.500 1.00 83.00 103 LEU A CA 1
ATOM 824 C C . LEU A 1 103 ? 14.567 -7.049 -19.768 1.00 83.00 103 LEU A C 1
ATOM 826 O O . LEU A 1 103 ? 15.748 -6.722 -19.872 1.00 83.00 103 LEU A O 1
ATOM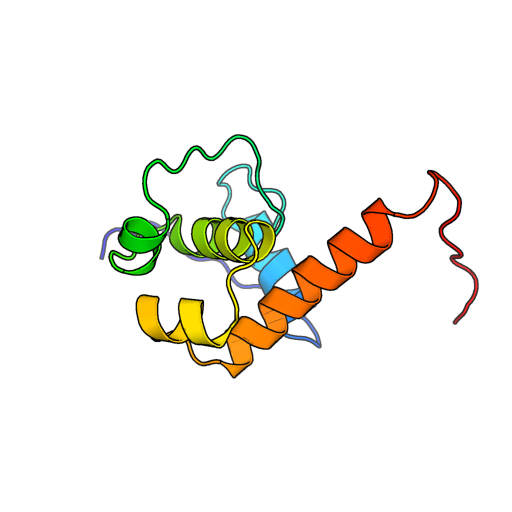 830 N N . ASP A 1 104 ? 13.669 -6.869 -20.727 1.00 79.50 104 ASP A N 1
ATOM 831 C CA . ASP A 1 104 ? 13.950 -6.073 -21.909 1.00 79.50 104 ASP A CA 1
ATOM 832 C C . ASP A 1 104 ? 13.853 -4.587 -21.546 1.00 79.50 104 ASP A C 1
ATOM 834 O O . ASP A 1 104 ? 12.823 -4.114 -21.061 1.00 79.50 104 ASP A O 1
ATOM 838 N N . PHE A 1 105 ? 14.953 -3.865 -21.745 1.00 72.75 105 PHE A N 1
ATOM 839 C CA . PHE A 1 105 ? 15.064 -2.436 -21.461 1.00 72.75 105 PHE A CA 1
ATOM 840 C C . PHE A 1 105 ? 14.944 -1.575 -22.728 1.00 72.75 105 PHE A C 1
ATOM 842 O O . PHE A 1 105 ? 14.974 -0.350 -22.616 1.00 72.75 105 PHE A O 1
ATOM 849 N N . GLU A 1 106 ? 14.820 -2.184 -23.914 1.00 67.44 106 GLU A N 1
ATOM 850 C CA . GLU A 1 106 ? 14.889 -1.479 -25.204 1.00 67.44 106 GLU A CA 1
ATOM 851 C C . GLU A 1 106 ? 13.525 -1.254 -25.878 1.00 67.44 106 GLU A C 1
ATOM 853 O O . GLU A 1 106 ? 13.439 -0.563 -26.891 1.00 67.44 106 GLU A O 1
ATOM 858 N N . SER A 1 107 ? 12.440 -1.764 -25.298 1.00 57.50 107 SER A N 1
ATOM 859 C CA . SER A 1 107 ? 11.078 -1.553 -25.799 1.00 57.50 107 SER A CA 1
ATOM 860 C C . SER A 1 107 ? 10.480 -0.229 -25.288 1.00 57.50 107 SER A C 1
ATOM 862 O O . SER A 1 107 ? 9.711 -0.219 -24.323 1.00 57.50 107 SER A O 1
ATOM 864 N N . GLY A 1 108 ? 10.850 0.891 -25.920 1.00 50.34 108 GLY A N 1
ATOM 865 C CA . GLY A 1 108 ? 10.299 2.236 -25.683 1.00 50.34 108 GLY A CA 1
ATOM 866 C C . GLY A 1 108 ? 9.777 2.899 -26.949 1.00 50.34 108 GLY A C 1
ATOM 867 O O . GLY A 1 108 ? 10.490 2.841 -27.973 1.00 50.34 108 GLY A O 1
#